Protein AF-A6YFP0-F1 (afdb_monomer)

Foldseek 3Di:
DDDDDDDDDDDDDDDDDDDDDDDDDDDDDDDDDDDDDDPPPPPDPDDDDDDDDDDDPDDPDDDPPCVVDDDDDDDDDPVLVVVLVVVLVVVVVVDDPPDDDRDHSVNVVVVVVVVCVVCVVQQDDDDPVSRCVSVPD

Solvent-accessible surface area (backbone atoms only — not comparable to full-atom values): 9904 Å² total; per-residue (Å²): 134,89,87,83,90,85,84,84,84,85,87,85,85,88,84,83,88,85,89,83,85,88,84,83,85,81,89,82,88,81,85,86,88,82,87,84,80,79,82,78,78,82,74,76,83,78,88,80,78,93,73,90,70,82,77,71,88,72,72,78,81,78,76,62,76,68,80,79,57,83,93,78,90,80,91,74,56,70,70,56,54,54,50,38,53,53,48,35,50,52,54,58,70,74,46,63,90,91,64,79,80,88,73,43,54,71,54,53,50,51,53,50,50,54,55,49,62,76,43,50,91,51,58,44,77,91,47,74,69,43,34,32,47,46,71,77,95

pLDDT: mean 72.9, std 24.44, range [30.89, 98.31]

Secondary structure (DSSP, 8-state):
----------------------------------------------------------PPPPPPGGGGS--------HHHHHHHHHHHHHHHHHSPTT-SSPP-HHHHHHHHHHHHHHTGGG---SSHHHHHHHTT-

Radius of gyration: 33.98 Å; Cα contacts (8 Å, |Δi|>4): 26; chains: 1; bounding box: 46×78×88 Å

Mean predicted aligned error: 19.03 Å

Sequence (137 aa):
MTETKRRRLANILPPGTADQEPSTPEQSGSAPDARESTPRNEASPAETPTAAVETPVTAPPSRPRFAEFERKEARLRQDQLDALDALARKIKRARKPGAGERITDNTLIRVAVDLLLARQDELMGSTEDELRTSVSL

Structure (mmCIF, N/CA/C/O backbone):
data_AF-A6YFP0-F1
#
_entry.id   AF-A6YFP0-F1
#
loop_
_atom_site.group_PDB
_atom_site.id
_atom_site.type_symbol
_atom_site.label_atom_id
_atom_site.label_alt_id
_atom_site.label_comp_id
_atom_site.label_asym_id
_atom_site.label_entity_id
_atom_site.label_seq_id
_atom_site.pdbx_PDB_ins_code
_atom_site.Cartn_x
_atom_site.Cartn_y
_atom_site.Cartn_z
_atom_site.occupancy
_atom_site.B_iso_or_equiv
_atom_site.auth_seq_id
_atom_site.auth_comp_id
_atom_site.auth_asym_id
_atom_site.auth_atom_id
_atom_site.pdbx_PDB_model_num
ATOM 1 N N . MET A 1 1 ? -1.379 43.000 39.252 1.00 39.12 1 MET A N 1
ATOM 2 C CA . MET A 1 1 ? -1.689 42.750 37.832 1.00 39.12 1 MET A CA 1
ATOM 3 C C . MET A 1 1 ? -3.153 42.346 37.746 1.00 39.12 1 MET A C 1
ATOM 5 O O . MET A 1 1 ? -3.475 41.316 38.313 1.00 39.12 1 MET A O 1
ATOM 9 N N . THR A 1 2 ? -3.976 43.247 37.175 1.00 39.69 2 THR A N 1
ATOM 10 C CA . THR A 1 2 ? -5.202 43.030 36.356 1.00 39.69 2 THR A CA 1
ATOM 11 C C . THR A 1 2 ? -6.323 42.152 36.957 1.00 39.69 2 THR A C 1
ATOM 13 O O . THR A 1 2 ? -6.074 41.060 37.427 1.00 39.69 2 THR A O 1
ATOM 16 N N . GLU A 1 3 ? -7.610 42.502 36.994 1.00 35.38 3 GLU A N 1
ATOM 17 C CA . GLU A 1 3 ? -8.427 43.338 36.112 1.00 35.38 3 GLU A CA 1
ATOM 18 C C . GLU A 1 3 ? -9.781 43.594 36.815 1.00 35.38 3 GLU A C 1
ATOM 20 O O . GLU A 1 3 ? -10.327 42.698 37.457 1.00 35.38 3 GLU A O 1
ATOM 25 N N . THR A 1 4 ? -10.341 44.806 36.748 1.00 38.59 4 THR A N 1
ATOM 26 C CA . THR A 1 4 ? -11.660 45.131 37.326 1.00 38.59 4 THR A CA 1
ATOM 27 C C . THR A 1 4 ? -12.563 45.754 36.264 1.00 38.59 4 THR A C 1
ATOM 29 O O . THR A 1 4 ? -12.388 46.905 35.892 1.00 38.59 4 THR A O 1
ATOM 32 N N . LYS A 1 5 ? -13.575 44.972 35.862 1.00 41.44 5 LYS A N 1
ATOM 33 C CA . LYS A 1 5 ? -14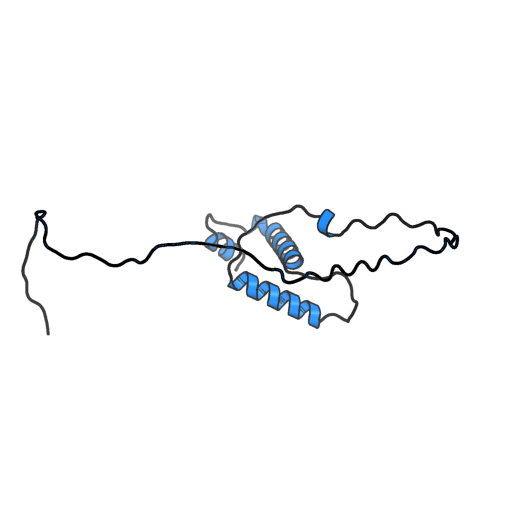.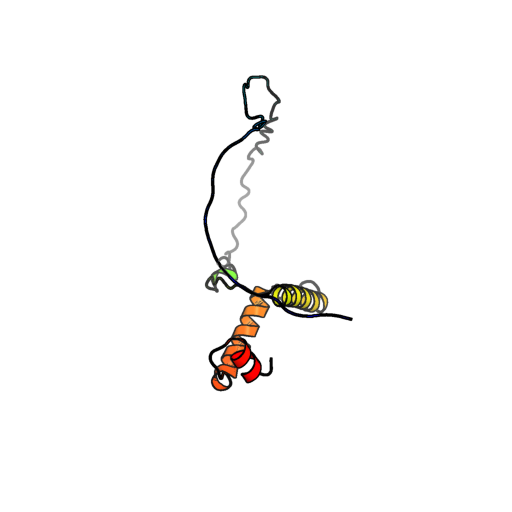999 45.336 35.709 1.00 41.44 5 LYS A CA 1
ATOM 34 C C . LYS A 1 5 ? -15.347 46.577 34.866 1.00 41.44 5 LYS A C 1
ATOM 36 O O . LYS A 1 5 ? -15.189 47.695 35.341 1.00 41.44 5 LYS A O 1
ATOM 41 N N . ARG A 1 6 ? -16.086 46.353 33.763 1.00 53.28 6 ARG A N 1
ATOM 42 C CA . ARG A 1 6 ? -17.391 46.978 33.376 1.00 53.28 6 ARG A CA 1
ATOM 43 C C . ARG A 1 6 ? -17.649 46.710 31.879 1.00 53.28 6 ARG A C 1
ATOM 45 O O . ARG A 1 6 ? -16.841 47.076 31.050 1.00 53.28 6 ARG A O 1
ATOM 52 N N . ARG A 1 7 ? -18.639 45.878 31.531 1.00 45.56 7 ARG A N 1
ATOM 53 C CA . ARG A 1 7 ? -20.079 46.171 31.300 1.00 45.56 7 ARG A CA 1
ATOM 54 C C . ARG A 1 7 ? -20.404 46.555 29.839 1.00 45.56 7 ARG A C 1
ATOM 56 O O . ARG A 1 7 ? -20.056 47.643 29.421 1.00 45.56 7 ARG A O 1
ATOM 63 N N . ARG A 1 8 ? -21.267 45.710 29.242 1.00 39.78 8 ARG A N 1
ATOM 64 C CA . ARG A 1 8 ? -22.494 46.017 28.460 1.00 39.78 8 ARG A CA 1
ATOM 65 C C . ARG A 1 8 ? -22.318 46.729 27.109 1.00 39.78 8 ARG A C 1
ATOM 67 O O . ARG A 1 8 ? -21.836 47.841 27.051 1.00 39.78 8 ARG A O 1
ATOM 74 N N . LEU A 1 9 ? -22.623 46.036 26.011 1.00 39.53 9 LEU A N 1
ATOM 75 C CA . LEU A 1 9 ? -23.940 45.861 25.357 1.00 39.53 9 LEU A CA 1
ATOM 76 C C . LEU A 1 9 ? -24.207 46.939 24.297 1.00 39.53 9 LEU A C 1
ATOM 78 O O . LEU A 1 9 ? -24.337 48.110 24.622 1.00 39.53 9 LEU A O 1
ATOM 82 N N . ALA A 1 10 ? -24.478 46.416 23.101 1.00 35.94 10 ALA A N 1
ATOM 83 C CA . ALA A 1 10 ? -25.504 46.853 22.165 1.00 35.94 10 ALA A CA 1
ATOM 84 C C . ALA A 1 10 ? -25.242 48.101 21.295 1.00 35.94 10 ALA A C 1
ATOM 86 O O . ALA A 1 10 ? -25.283 49.236 21.751 1.00 35.94 10 ALA A O 1
ATOM 87 N N . ASN A 1 11 ? -25.252 47.801 19.992 1.00 35.62 11 ASN A N 1
ATOM 88 C CA . ASN A 1 11 ? -26.184 48.345 19.002 1.00 35.62 11 ASN A CA 1
ATOM 89 C C . ASN A 1 11 ? -25.821 49.604 18.187 1.00 35.62 11 ASN A C 1
ATOM 91 O O . ASN A 1 11 ? -25.490 50.651 18.726 1.00 35.62 11 ASN A O 1
ATOM 95 N N . ILE A 1 12 ? -26.141 49.456 16.889 1.00 41.19 12 ILE A N 1
ATOM 96 C CA . ILE A 1 12 ? -26.639 50.437 15.902 1.00 41.19 12 ILE A CA 1
ATOM 97 C C . ILE A 1 12 ? -25.648 50.884 14.803 1.00 41.19 12 ILE A C 1
ATOM 99 O O . ILE A 1 12 ? -24.548 51.355 15.054 1.00 41.19 12 ILE A O 1
ATOM 103 N N . LEU A 1 13 ? -26.117 50.659 13.567 1.00 44.34 13 LEU A N 1
ATOM 104 C CA . LEU A 1 13 ? -25.554 50.859 12.217 1.00 44.34 13 LEU A CA 1
ATOM 105 C C . LEU A 1 13 ? -25.500 52.372 11.807 1.00 44.34 13 LEU A C 1
ATOM 107 O O . LEU A 1 13 ? -25.841 53.212 12.635 1.00 44.34 13 LEU A O 1
ATOM 111 N N . PRO A 1 14 ? -25.075 52.761 10.577 1.00 56.94 14 PRO A N 1
ATOM 112 C CA . PRO A 1 14 ? -24.049 53.766 10.276 1.00 56.94 14 PRO A CA 1
ATOM 113 C C . PRO A 1 14 ? -24.643 55.122 9.805 1.00 56.94 14 PRO A C 1
ATOM 115 O O . PRO A 1 14 ? -25.862 55.301 9.791 1.00 56.94 14 PRO A O 1
ATOM 118 N N . PRO A 1 15 ? -23.812 56.106 9.421 1.00 44.53 15 PRO A N 1
ATOM 119 C CA . PRO A 1 15 ? -23.722 56.474 7.991 1.00 44.53 15 PRO A CA 1
ATOM 120 C C . PRO A 1 15 ? -22.278 56.877 7.598 1.00 44.53 15 PRO A C 1
ATOM 122 O O . PRO A 1 15 ? -21.499 57.314 8.431 1.00 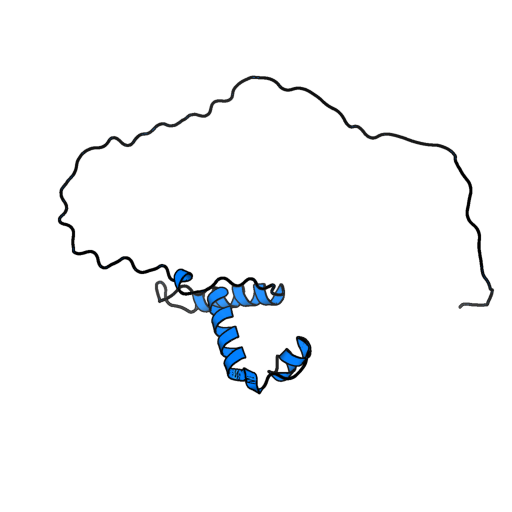44.53 15 PRO A O 1
ATOM 125 N N . GLY A 1 16 ? -21.791 56.618 6.385 1.00 32.19 16 GLY A N 1
ATOM 126 C CA . GLY A 1 16 ? -22.080 57.431 5.205 1.00 32.19 16 GLY A CA 1
ATOM 127 C C . GLY A 1 16 ? -20.880 58.333 4.864 1.00 32.19 16 GLY A C 1
ATOM 128 O O . GLY A 1 16 ? -20.629 59.300 5.567 1.00 32.19 16 GLY A O 1
ATOM 129 N N . THR A 1 17 ? -20.185 57.982 3.772 1.00 35.72 17 THR A N 1
ATOM 130 C CA . THR A 1 17 ? -19.458 58.854 2.815 1.00 35.72 17 THR A CA 1
ATOM 131 C C . THR A 1 17 ? -18.454 59.901 3.324 1.00 35.72 17 THR A C 1
ATOM 133 O O . THR A 1 17 ? -18.866 60.941 3.824 1.00 35.72 17 THR A O 1
ATOM 136 N N . ALA A 1 18 ? -17.165 59.703 3.006 1.00 37.91 18 ALA A N 1
ATOM 137 C CA . ALA A 1 18 ? -16.327 60.702 2.318 1.00 37.91 18 ALA A CA 1
ATOM 138 C C . ALA A 1 18 ? -14.973 60.102 1.863 1.00 37.91 18 ALA A C 1
ATOM 140 O O . ALA A 1 18 ? -14.192 59.626 2.681 1.00 37.91 18 ALA A O 1
ATOM 141 N N . ASP A 1 19 ? -14.748 60.168 0.547 1.00 39.75 19 ASP A N 1
ATOM 142 C CA . ASP A 1 19 ? -13.480 60.480 -0.137 1.00 39.75 19 ASP A CA 1
ATOM 143 C C . ASP A 1 19 ? -12.238 59.577 0.014 1.00 39.75 19 ASP A C 1
ATOM 145 O O . ASP A 1 19 ? -11.408 59.784 0.895 1.00 39.75 19 ASP A O 1
ATOM 149 N N . GLN A 1 20 ? -12.026 58.669 -0.955 1.00 40.44 20 GLN A N 1
ATOM 150 C CA . GLN A 1 20 ? -11.021 58.817 -2.040 1.00 40.44 20 GLN A CA 1
ATOM 151 C C . GLN A 1 20 ? -1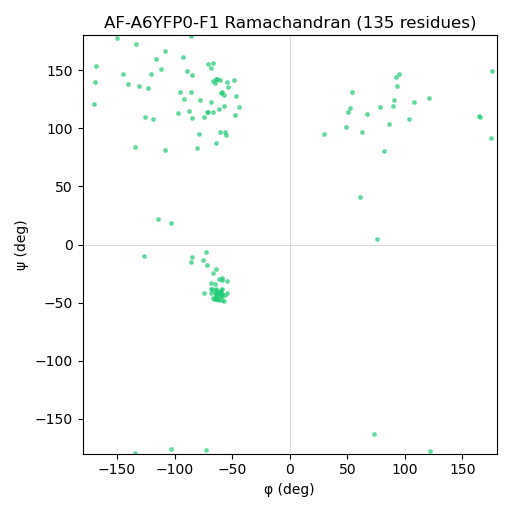0.756 57.481 -2.775 1.00 40.44 20 GLN A C 1
ATOM 153 O O . GLN A 1 20 ? -10.135 56.562 -2.249 1.00 40.44 20 GLN A O 1
ATOM 158 N N . GLU A 1 21 ? -11.213 57.412 -4.026 1.00 39.84 21 GLU A N 1
ATOM 159 C CA . GLU A 1 21 ? -10.659 56.599 -5.126 1.00 39.84 21 GLU A CA 1
ATOM 160 C C . GLU A 1 21 ? -9.516 57.386 -5.825 1.00 39.84 21 GLU A C 1
ATOM 162 O O . GLU A 1 21 ? -9.346 58.565 -5.501 1.00 39.84 21 GLU A O 1
ATOM 167 N N . PRO A 1 22 ? -8.816 56.886 -6.873 1.00 49.91 22 PRO A N 1
ATOM 168 C CA . PRO A 1 22 ? -8.620 55.512 -7.378 1.00 49.91 22 PRO A CA 1
ATOM 169 C C . PRO A 1 22 ? -7.128 55.238 -7.722 1.00 49.91 22 PRO A C 1
ATOM 171 O O . PRO A 1 22 ? -6.284 56.125 -7.616 1.00 49.91 22 PRO A O 1
ATOM 174 N N . SER A 1 23 ? -6.786 54.036 -8.210 1.00 40.81 23 SER A N 1
ATOM 175 C CA . SER A 1 23 ? -6.043 53.858 -9.484 1.00 40.81 23 SER A CA 1
ATOM 176 C C . SER A 1 23 ? -5.682 52.390 -9.721 1.00 40.81 23 SER A C 1
ATOM 178 O O . SER A 1 23 ? -4.628 51.895 -9.326 1.00 40.81 23 SER A O 1
ATOM 180 N N . THR A 1 24 ? -6.576 51.714 -10.429 1.00 42.66 24 THR A N 1
ATOM 181 C CA . THR A 1 24 ? -6.263 50.617 -11.349 1.00 42.66 24 THR A CA 1
ATOM 182 C C . THR A 1 24 ? -5.513 51.187 -12.559 1.00 42.66 24 THR A C 1
ATOM 184 O O . THR A 1 24 ? -5.817 52.304 -12.980 1.00 42.66 24 THR A O 1
ATOM 187 N N . PRO A 1 25 ? -4.651 50.403 -13.216 1.00 47.06 25 PRO A N 1
ATOM 188 C CA . PRO A 1 25 ? -4.544 50.500 -14.661 1.00 47.06 25 PRO A CA 1
ATOM 189 C C . PRO A 1 25 ? -4.924 49.160 -15.293 1.00 47.06 25 PRO A C 1
ATOM 191 O O . PRO A 1 25 ? -4.187 48.178 -15.218 1.00 47.06 25 PRO A O 1
ATOM 194 N N . GLU A 1 26 ? -6.095 49.143 -15.923 1.00 37.88 26 GLU A N 1
ATOM 195 C CA . GLU A 1 26 ? -6.354 48.289 -17.078 1.00 37.88 26 GLU A CA 1
ATOM 196 C C . GLU A 1 26 ? -6.055 49.072 -18.366 1.00 37.88 26 GLU A C 1
ATOM 198 O O . GLU A 1 2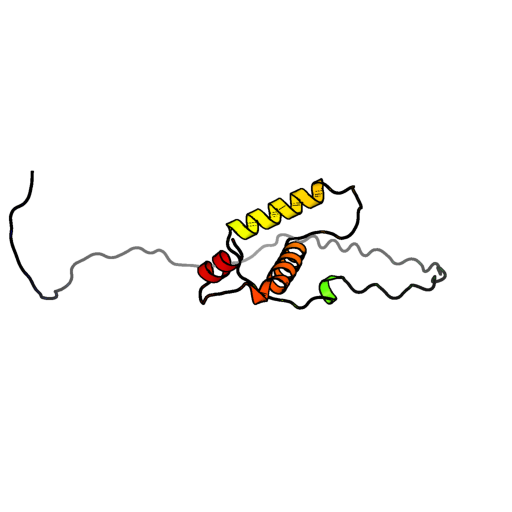6 ? -6.126 50.301 -18.382 1.00 37.88 26 GLU A O 1
ATOM 203 N N . GLN A 1 27 ? -5.884 48.295 -19.441 1.00 40.91 27 GLN A N 1
ATOM 204 C CA . GLN A 1 27 ? -5.971 48.632 -20.869 1.00 40.91 27 GLN A CA 1
ATOM 205 C C . GLN A 1 27 ? -4.670 49.052 -21.555 1.00 40.91 27 GLN A C 1
ATOM 207 O O . GLN A 1 27 ? -3.864 49.788 -21.011 1.00 40.91 27 GLN A O 1
ATOM 212 N N . SER A 1 28 ? -4.420 48.704 -22.816 1.00 38.81 28 SER A N 1
ATOM 213 C CA . SER A 1 28 ? -5.030 47.797 -23.804 1.00 38.81 28 SER A CA 1
ATOM 214 C C . SER A 1 28 ? -4.227 48.034 -25.092 1.00 38.81 28 SER A C 1
ATOM 216 O O . SER A 1 28 ? -3.821 49.169 -25.339 1.00 38.81 28 SER A O 1
ATOM 218 N N . GLY A 1 29 ? -4.074 47.023 -25.949 1.00 30.89 29 GLY A N 1
ATOM 219 C CA . GLY A 1 29 ? -4.072 47.280 -27.393 1.00 30.89 29 GLY A CA 1
ATOM 220 C C . GLY A 1 29 ? -2.835 46.894 -28.213 1.00 30.89 29 GLY A C 1
ATOM 221 O O . GLY A 1 29 ? -1.739 47.402 -28.014 1.00 30.89 29 GLY A O 1
ATOM 222 N N . SER A 1 30 ? -3.142 46.106 -29.249 1.00 38.00 30 SER A N 1
ATOM 223 C CA . SER A 1 30 ? -2.521 46.032 -30.583 1.00 38.00 30 SER A CA 1
ATOM 224 C C . SER A 1 30 ? -1.296 45.137 -30.825 1.00 38.00 30 SER A C 1
ATOM 226 O O . SER A 1 30 ? -0.150 45.504 -30.599 1.00 38.00 30 SER A O 1
ATOM 228 N N . ALA A 1 31 ? -1.580 43.998 -31.469 1.00 44.84 31 ALA A N 1
ATOM 229 C CA . ALA A 1 31 ? -0.758 43.394 -32.529 1.00 44.84 31 ALA A CA 1
ATOM 230 C C . ALA A 1 31 ? -0.774 44.320 -33.782 1.00 44.84 31 ALA A C 1
ATOM 232 O O . ALA A 1 31 ? -1.751 45.067 -33.907 1.00 44.84 31 ALA A O 1
ATOM 233 N N . PRO A 1 32 ? 0.207 44.305 -34.724 1.00 45.53 32 PRO A N 1
ATOM 234 C CA . PRO A 1 32 ? 0.587 43.100 -35.477 1.00 45.53 32 PRO A CA 1
ATOM 235 C C . PRO A 1 32 ? 2.065 42.993 -35.946 1.00 45.53 32 PRO A C 1
ATOM 237 O O . PRO A 1 32 ? 2.852 43.927 -35.861 1.00 45.53 32 PRO A O 1
ATOM 240 N N . ASP A 1 33 ? 2.341 41.845 -36.572 1.00 35.66 33 ASP A N 1
ATOM 241 C CA . ASP A 1 33 ? 3.279 41.626 -37.685 1.00 35.66 33 ASP A CA 1
ATOM 242 C C . ASP A 1 33 ? 4.729 41.168 -37.409 1.00 35.66 33 ASP A C 1
ATOM 244 O O . ASP A 1 33 ? 5.381 41.524 -36.435 1.00 35.66 33 ASP A O 1
ATOM 248 N N . ALA A 1 34 ? 5.201 40.378 -38.380 1.00 41.88 34 ALA A N 1
ATOM 249 C CA . ALA A 1 34 ? 6.574 39.981 -38.679 1.00 41.88 34 ALA A CA 1
ATOM 250 C C . ALA A 1 34 ? 7.213 38.812 -37.892 1.00 41.88 34 ALA A C 1
ATOM 252 O O . ALA A 1 34 ? 8.082 38.973 -37.047 1.00 41.88 34 ALA A O 1
ATOM 253 N N . ARG A 1 35 ? 6.858 37.600 -38.346 1.00 48.62 35 ARG A N 1
ATOM 254 C CA . ARG A 1 35 ? 7.793 36.582 -38.877 1.00 48.62 35 ARG A CA 1
ATOM 255 C C . ARG A 1 35 ? 9.049 36.266 -38.045 1.00 48.62 35 ARG A C 1
ATOM 257 O O . ARG A 1 35 ? 10.102 36.846 -38.277 1.00 48.62 35 ARG A O 1
ATOM 264 N N . GLU A 1 36 ? 9.002 35.157 -37.311 1.00 40.59 36 GLU A N 1
ATOM 265 C CA . GLU A 1 36 ? 10.191 34.314 -37.136 1.00 40.59 36 GLU A CA 1
ATOM 266 C C . GLU A 1 36 ? 9.832 32.832 -37.325 1.00 40.59 36 GLU A C 1
ATOM 268 O O . GLU A 1 36 ? 9.452 32.098 -36.419 1.00 40.59 36 GLU A O 1
ATOM 273 N N . SER A 1 37 ? 9.834 32.461 -38.604 1.00 49.47 37 SER A N 1
ATOM 274 C CA . SER A 1 37 ? 10.450 31.261 -39.167 1.00 49.47 37 SER A CA 1
ATOM 275 C C . SER A 1 37 ? 10.538 30.026 -38.266 1.00 49.47 37 SER A C 1
ATOM 277 O O . SER A 1 37 ? 11.531 29.782 -37.587 1.00 49.47 37 SER A O 1
ATOM 279 N N . THR A 1 38 ? 9.549 29.148 -38.402 1.00 50.34 38 THR A N 1
ATOM 280 C CA . THR A 1 38 ? 9.771 27.712 -38.235 1.00 50.34 38 THR A CA 1
ATOM 281 C C . THR A 1 38 ? 10.647 27.211 -39.390 1.00 50.34 38 THR A C 1
ATOM 283 O O . THR A 1 38 ? 10.238 27.325 -40.547 1.00 50.34 38 THR A O 1
ATOM 286 N N . PRO A 1 39 ? 11.818 26.589 -39.157 1.00 53.81 39 PRO A N 1
ATOM 287 C CA . PRO A 1 39 ? 12.337 25.647 -40.124 1.00 53.81 39 PRO A CA 1
ATOM 288 C C . PRO A 1 39 ? 11.569 24.344 -39.923 1.00 53.81 39 PRO A C 1
ATOM 290 O O . PRO A 1 39 ? 11.871 23.504 -39.074 1.00 53.81 39 PRO A O 1
ATOM 293 N N . ARG A 1 40 ? 10.527 24.210 -40.738 1.00 48.47 40 ARG A N 1
ATOM 294 C CA . ARG A 1 40 ? 9.953 22.936 -41.137 1.00 48.47 40 ARG A CA 1
ATOM 295 C C . ARG A 1 40 ? 11.073 22.095 -41.747 1.00 48.47 40 ARG A C 1
ATOM 297 O O . ARG A 1 40 ? 11.378 22.234 -42.925 1.00 48.47 40 ARG A O 1
ATOM 304 N N . ASN A 1 41 ? 11.709 21.251 -40.939 1.00 51.38 41 ASN A N 1
ATOM 305 C CA . ASN A 1 41 ? 12.604 20.232 -41.464 1.00 51.38 41 ASN A CA 1
ATOM 306 C C . ASN A 1 41 ? 11.746 19.055 -41.944 1.00 51.38 41 ASN A C 1
ATOM 308 O O . ASN A 1 41 ? 11.496 18.096 -41.215 1.00 51.38 41 ASN A O 1
ATOM 312 N N . GLU A 1 42 ? 11.237 19.183 -43.169 1.00 51.22 42 GLU A N 1
ATOM 313 C CA . GLU A 1 42 ? 10.849 18.046 -43.997 1.00 51.22 42 GLU A CA 1
ATOM 314 C C . GLU A 1 42 ? 12.110 17.238 -44.316 1.00 51.22 42 GLU A C 1
ATOM 316 O O . GLU A 1 42 ? 12.763 17.436 -45.334 1.00 51.22 42 GLU A O 1
ATOM 321 N N . ALA A 1 43 ? 12.452 16.305 -43.433 1.00 46.31 43 ALA A N 1
ATOM 322 C CA . ALA A 1 43 ? 13.300 15.177 -43.780 1.00 46.31 43 ALA A CA 1
ATOM 323 C C . ALA A 1 43 ? 12.410 13.937 -43.810 1.00 46.31 43 ALA A C 1
ATOM 325 O O . ALA A 1 43 ? 12.298 13.192 -42.840 1.00 46.31 43 ALA A O 1
ATOM 326 N N . SER A 1 44 ? 11.725 13.783 -44.941 1.00 47.84 44 SER A N 1
ATOM 327 C CA . SER A 1 44 ? 11.167 12.515 -45.396 1.00 47.84 44 SER A CA 1
ATOM 328 C C . SER A 1 44 ? 12.306 11.492 -45.496 1.00 47.84 44 SER A C 1
ATOM 330 O O . SER A 1 44 ? 13.243 11.731 -46.265 1.00 47.84 44 SER A O 1
ATOM 332 N N . PRO A 1 45 ? 12.299 10.371 -44.754 1.00 51.88 45 PRO A N 1
ATOM 333 C CA . PRO A 1 45 ? 13.179 9.265 -45.077 1.00 51.88 45 PRO A CA 1
ATOM 334 C C . PRO A 1 45 ? 12.599 8.575 -46.308 1.00 51.88 45 PRO A C 1
ATOM 336 O O . PRO A 1 45 ? 11.530 7.968 -46.254 1.00 51.88 45 PRO A O 1
ATOM 339 N N . ALA A 1 46 ? 13.308 8.730 -47.423 1.00 48.66 46 ALA A N 1
ATOM 340 C CA . ALA A 1 46 ? 13.061 8.026 -48.664 1.00 48.66 46 ALA A CA 1
ATOM 341 C C . ALA A 1 46 ? 12.861 6.521 -48.416 1.00 48.66 46 ALA A C 1
ATOM 343 O O . ALA A 1 46 ? 13.691 5.861 -47.788 1.00 48.66 46 ALA A O 1
ATOM 344 N N . GLU A 1 47 ? 11.760 5.994 -48.946 1.00 52.56 47 GLU A N 1
ATOM 345 C CA . GLU A 1 47 ? 11.545 4.567 -49.137 1.00 52.56 47 GLU A CA 1
ATOM 346 C C . GLU A 1 47 ? 12.637 3.984 -50.041 1.00 52.56 47 GLU A C 1
ATOM 348 O O . GLU A 1 47 ? 12.918 4.502 -51.123 1.00 52.56 47 GLU A O 1
ATOM 353 N N . THR A 1 48 ? 13.236 2.872 -49.619 1.00 51.72 48 THR A N 1
ATOM 354 C CA . THR A 1 48 ? 13.828 1.845 -50.494 1.00 51.72 48 THR A CA 1
ATOM 355 C C . THR A 1 48 ? 14.160 0.595 -49.664 1.00 51.72 48 THR A C 1
ATOM 357 O O . THR A 1 48 ? 14.425 0.703 -48.470 1.00 51.72 48 THR A O 1
ATOM 360 N N . PRO A 1 49 ? 14.195 -0.602 -50.269 1.00 50.47 49 PRO A N 1
ATOM 361 C CA . PRO A 1 49 ? 13.053 -1.406 -50.672 1.00 50.47 49 PRO A CA 1
ATOM 362 C C . PRO A 1 49 ? 12.876 -2.652 -49.783 1.00 50.47 49 PRO A C 1
ATOM 364 O O . PRO A 1 49 ? 13.765 -3.073 -49.047 1.00 50.47 49 PRO A O 1
ATOM 367 N N . THR A 1 50 ? 11.696 -3.258 -49.917 1.00 53.00 50 THR A N 1
ATOM 368 C CA . THR A 1 50 ? 11.282 -4.533 -49.322 1.00 53.00 50 THR A CA 1
ATOM 369 C C . THR A 1 50 ? 12.327 -5.644 -49.518 1.00 53.00 50 THR A C 1
ATOM 371 O O . THR A 1 50 ? 12.561 -6.125 -50.626 1.00 53.00 50 THR A O 1
ATOM 374 N N . ALA A 1 51 ? 12.962 -6.062 -48.424 1.00 54.59 51 ALA A N 1
ATOM 375 C CA . ALA A 1 51 ? 13.568 -7.379 -48.313 1.00 54.59 51 ALA A CA 1
ATOM 376 C C . ALA A 1 51 ? 12.543 -8.257 -47.595 1.00 54.59 51 ALA A C 1
ATOM 378 O O . ALA A 1 51 ? 12.206 -8.009 -46.436 1.00 54.59 51 ALA A O 1
ATOM 379 N N . ALA A 1 52 ? 12.007 -9.243 -48.312 1.00 55.62 52 ALA A N 1
ATOM 380 C CA . ALA A 1 52 ? 11.118 -10.252 -47.765 1.00 55.62 52 ALA A CA 1
ATOM 381 C C . ALA A 1 52 ? 11.862 -11.032 -46.670 1.00 55.62 52 ALA A C 1
ATOM 383 O O . ALA A 1 52 ? 12.633 -11.946 -46.954 1.00 55.62 52 ALA A O 1
ATOM 384 N N . VAL A 1 53 ? 11.655 -10.630 -45.418 1.00 57.09 53 VAL A N 1
ATOM 385 C CA . VAL A 1 53 ? 12.026 -11.421 -44.249 1.00 57.09 53 VAL A CA 1
ATOM 386 C C . VAL A 1 53 ? 10.842 -12.332 -43.967 1.00 57.09 53 VAL A C 1
ATOM 388 O O . VAL A 1 53 ? 9.741 -11.865 -43.673 1.00 57.09 53 VAL A O 1
ATOM 391 N N . GLU A 1 54 ? 11.076 -13.630 -44.121 1.00 56.09 54 GLU A N 1
ATOM 392 C CA . GLU A 1 54 ? 10.177 -14.701 -43.711 1.00 56.09 54 GLU A CA 1
ATOM 393 C C . GLU A 1 54 ? 9.635 -14.401 -42.310 1.00 56.09 54 GLU A C 1
ATOM 395 O O . GLU A 1 54 ? 10.394 -14.261 -41.352 1.00 56.09 54 GLU A O 1
ATOM 400 N N . THR A 1 55 ? 8.317 -14.244 -42.187 1.00 54.78 55 THR A N 1
ATOM 401 C CA . THR A 1 55 ? 7.673 -13.994 -40.898 1.00 54.78 55 THR A CA 1
ATOM 402 C C . THR A 1 55 ? 7.833 -15.238 -40.024 1.00 54.78 55 THR A C 1
ATOM 404 O O . THR A 1 55 ? 7.222 -16.263 -40.349 1.00 54.78 55 THR A O 1
ATOM 407 N N . PRO A 1 56 ? 8.587 -15.198 -38.907 1.00 59.38 56 PRO A N 1
ATOM 408 C CA . PRO A 1 56 ? 8.428 -16.230 -37.902 1.00 59.38 56 PRO A CA 1
ATOM 409 C C . PRO A 1 56 ? 7.005 -16.092 -37.357 1.00 59.38 56 PRO A C 1
ATOM 411 O O . PRO A 1 56 ? 6.487 -14.983 -37.231 1.00 59.38 56 PRO A O 1
ATOM 414 N N . VAL A 1 57 ? 6.353 -17.217 -37.076 1.00 62.38 57 VAL A N 1
ATOM 415 C CA . VAL A 1 57 ? 5.024 -17.263 -36.459 1.00 62.38 57 VAL A CA 1
ATOM 416 C C . VAL A 1 57 ? 5.079 -16.488 -35.140 1.00 62.38 57 VAL A C 1
ATOM 418 O O . VAL A 1 57 ? 5.550 -16.987 -34.119 1.00 62.38 57 VAL A O 1
ATOM 421 N N . THR A 1 58 ? 4.661 -15.225 -35.188 1.00 62.56 58 THR A N 1
ATOM 422 C CA . THR A 1 58 ? 4.680 -14.306 -34.055 1.00 62.56 58 THR A CA 1
ATOM 423 C C . THR A 1 58 ? 3.593 -14.742 -33.086 1.00 62.56 58 THR A C 1
ATOM 425 O O . THR A 1 58 ? 2.405 -14.691 -33.409 1.00 62.56 58 THR A O 1
ATOM 428 N N . ALA A 1 59 ? 3.999 -15.193 -31.896 1.00 65.19 59 ALA A N 1
ATOM 429 C CA . ALA A 1 59 ? 3.091 -15.381 -30.772 1.00 65.19 59 ALA A CA 1
ATOM 430 C C . ALA A 1 59 ? 2.221 -14.120 -30.601 1.00 65.19 59 ALA A C 1
ATOM 432 O O . ALA A 1 59 ? 2.729 -13.011 -30.794 1.00 65.19 59 ALA A O 1
ATOM 433 N N . PRO A 1 60 ? 0.925 -14.254 -30.264 1.00 68.44 60 PRO A N 1
ATOM 434 C CA . PRO A 1 60 ? 0.059 -13.093 -30.113 1.00 68.44 60 PRO A CA 1
ATOM 435 C C . PRO A 1 60 ? 0.684 -12.104 -29.118 1.00 68.44 60 PRO A C 1
ATOM 437 O O . PRO A 1 60 ? 1.249 -12.539 -28.108 1.00 68.44 60 PRO A O 1
ATOM 440 N N . PRO A 1 61 ? 0.614 -10.786 -29.384 1.00 70.38 61 PRO A N 1
ATOM 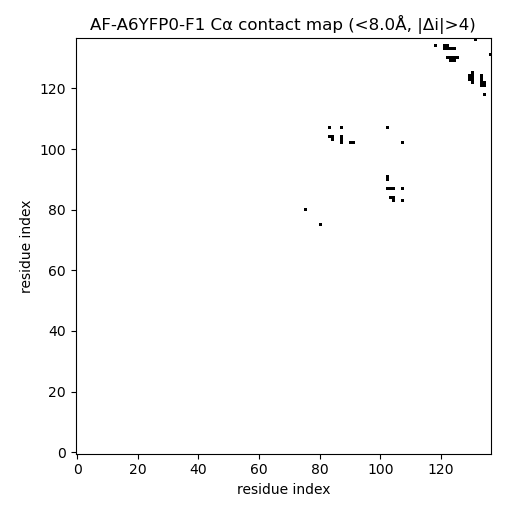441 C CA . PRO A 1 61 ? 1.217 -9.794 -28.508 1.00 70.38 61 PRO A CA 1
ATOM 442 C C . PRO A 1 61 ? 0.635 -9.942 -27.100 1.00 70.38 61 PRO A C 1
ATOM 444 O O . PRO A 1 61 ? -0.586 -9.991 -26.920 1.00 70.38 61 PRO A O 1
ATOM 447 N N . SER A 1 62 ? 1.509 -10.038 -26.097 1.00 79.56 62 SER A N 1
ATOM 448 C CA . SER A 1 62 ? 1.086 -10.079 -24.701 1.00 79.56 62 SER A CA 1
ATOM 449 C C . SER A 1 62 ? 0.319 -8.799 -24.376 1.00 79.56 62 SER A C 1
ATOM 451 O O . SER A 1 62 ? 0.750 -7.688 -24.699 1.00 79.56 62 SER A O 1
ATOM 453 N N . ARG A 1 63 ? -0.861 -8.948 -23.764 1.00 82.25 63 ARG A N 1
ATOM 454 C CA . ARG A 1 63 ? -1.644 -7.790 -23.327 1.00 82.25 63 ARG A CA 1
ATOM 455 C C . ARG A 1 63 ? -0.817 -6.989 -22.321 1.00 82.25 63 ARG A C 1
ATOM 457 O O . ARG A 1 63 ? -0.114 -7.582 -21.499 1.00 82.25 63 ARG A O 1
ATOM 464 N N . PRO A 1 64 ? -0.875 -5.651 -22.364 1.00 86.62 64 PRO A N 1
ATOM 465 C CA . PRO A 1 64 ? -0.153 -4.858 -21.394 1.00 86.62 64 PRO A CA 1
ATOM 466 C C . PRO A 1 64 ? -0.737 -5.109 -20.005 1.00 86.62 64 PRO A C 1
ATOM 468 O O . PRO A 1 64 ? -1.952 -5.146 -19.830 1.00 86.62 64 PRO A O 1
ATOM 471 N N . ARG A 1 65 ? 0.134 -5.220 -19.001 1.00 86.12 65 ARG A N 1
ATOM 472 C CA . ARG A 1 65 ? -0.247 -5.592 -17.630 1.00 86.12 65 ARG A CA 1
ATOM 473 C C . ARG A 1 65 ? -1.339 -4.706 -17.021 1.00 86.12 65 ARG A C 1
ATOM 475 O O . ARG A 1 65 ? -2.124 -5.163 -16.204 1.00 86.12 65 ARG A O 1
ATOM 482 N N . PHE A 1 66 ? -1.402 -3.428 -17.399 1.00 85.81 66 PHE A N 1
ATOM 483 C CA . PHE A 1 66 ? -2.437 -2.530 -16.884 1.00 85.81 66 PHE A CA 1
ATOM 484 C C . PHE A 1 66 ? -3.850 -2.918 -17.347 1.00 85.81 66 PHE A C 1
ATOM 486 O O . PHE A 1 66 ? -4.803 -2.576 -16.662 1.00 85.81 66 PHE A O 1
ATOM 493 N N . ALA A 1 67 ? -3.993 -3.627 -18.475 1.00 91.44 67 ALA A N 1
ATOM 494 C CA . ALA A 1 67 ? -5.287 -4.058 -19.006 1.00 91.44 67 ALA A CA 1
ATOM 495 C C . ALA A 1 67 ? -5.920 -5.204 -18.195 1.00 91.44 67 ALA A C 1
ATOM 497 O O . ALA A 1 67 ? -7.056 -5.583 -18.462 1.00 91.44 67 ALA A O 1
ATOM 498 N N . GLU A 1 68 ? -5.191 -5.755 -17.221 1.00 93.12 68 GLU A N 1
ATOM 499 C CA . GLU A 1 68 ? -5.691 -6.748 -16.265 1.00 93.12 68 GLU A CA 1
ATOM 500 C C . GLU A 1 68 ? -6.388 -6.102 -15.053 1.00 93.12 68 GLU A C 1
ATOM 502 O O . GLU A 1 68 ? -7.022 -6.811 -14.277 1.00 93.12 68 GLU A O 1
ATOM 507 N N . PHE A 1 69 ? -6.275 -4.779 -14.868 1.00 93.81 69 PHE A N 1
ATOM 508 C CA . PHE A 1 69 ? -6.786 -4.075 -13.687 1.00 93.81 69 PHE A CA 1
ATOM 509 C C . PHE A 1 69 ? -7.808 -2.999 -14.045 1.00 93.81 69 PHE A C 1
ATOM 511 O O . PHE A 1 69 ? -7.686 -2.302 -15.053 1.00 93.81 69 PHE A O 1
ATOM 518 N N . GLU A 1 70 ? -8.784 -2.809 -13.159 1.00 95.81 70 GLU A N 1
ATOM 519 C CA . GLU A 1 70 ? -9.747 -1.715 -13.251 1.00 95.81 70 GLU A CA 1
ATOM 520 C C . GLU A 1 70 ? -9.201 -0.431 -12.614 1.00 95.81 70 GLU A C 1
ATOM 522 O O . GLU A 1 70 ? -8.468 -0.450 -11.620 1.00 95.81 70 GLU A O 1
ATOM 527 N N . ARG A 1 71 ? -9.562 0.722 -13.188 1.00 95.50 71 ARG A N 1
ATOM 528 C CA . ARG A 1 71 ? -9.136 2.027 -12.674 1.00 95.50 71 ARG A CA 1
ATOM 529 C C . ARG A 1 71 ? -9.975 2.414 -11.456 1.00 95.50 71 ARG A C 1
ATOM 531 O O . ARG A 1 71 ? -11.189 2.563 -11.551 1.00 95.50 71 ARG A O 1
ATOM 538 N N . LYS A 1 72 ? -9.297 2.698 -10.344 1.00 94.44 72 LYS A N 1
ATOM 539 C CA . LYS A 1 72 ? -9.881 3.279 -9.131 1.00 94.44 72 LYS A CA 1
ATOM 540 C C . LYS A 1 72 ? -9.162 4.575 -8.772 1.00 94.44 72 LYS A C 1
ATOM 542 O O . LYS A 1 72 ? -7.936 4.619 -8.765 1.00 94.44 72 LYS A O 1
ATOM 547 N N . GLU A 1 73 ? -9.924 5.614 -8.447 1.00 94.94 73 GLU A N 1
ATOM 548 C CA . GLU A 1 73 ? -9.389 6.849 -7.869 1.00 94.94 73 GLU A CA 1
ATOM 549 C C . GLU A 1 73 ? -9.499 6.801 -6.343 1.00 94.94 73 GLU A C 1
ATOM 551 O O . GLU A 1 73 ? -10.552 6.461 -5.797 1.00 94.94 73 GLU A O 1
ATOM 556 N N . ALA A 1 74 ? -8.402 7.131 -5.662 1.00 94.00 74 ALA A N 1
ATOM 557 C CA . ALA A 1 74 ? -8.317 7.204 -4.209 1.00 94.00 74 ALA A CA 1
ATOM 558 C C . ALA A 1 74 ? -7.456 8.407 -3.812 1.00 94.00 74 ALA A C 1
ATOM 560 O O . ALA A 1 74 ? -6.422 8.667 -4.428 1.00 94.00 74 ALA A O 1
ATOM 561 N N . ARG A 1 75 ? -7.882 9.140 -2.779 1.00 96.31 75 ARG A N 1
ATOM 562 C CA . ARG A 1 75 ? -7.063 10.187 -2.160 1.00 96.31 75 ARG A CA 1
ATOM 563 C C . ARG A 1 75 ? -6.280 9.563 -1.013 1.00 96.31 75 ARG A C 1
ATOM 565 O O . ARG A 1 75 ? -6.880 8.948 -0.139 1.00 96.31 75 ARG A O 1
ATOM 572 N N . LEU A 1 76 ? -4.963 9.720 -1.043 1.00 96.38 76 LEU A N 1
ATOM 573 C CA . LEU A 1 76 ? -4.050 9.272 0.005 1.00 96.38 76 LEU A CA 1
ATOM 574 C C . LEU A 1 76 ? -3.446 10.492 0.693 1.00 96.38 76 LEU A C 1
ATOM 576 O O . LEU A 1 76 ? -3.296 11.549 0.076 1.00 96.38 76 LEU A O 1
ATOM 580 N N . ARG A 1 77 ? -3.102 10.343 1.970 1.00 96.50 77 ARG A N 1
ATOM 581 C CA . ARG A 1 77 ? -2.394 11.387 2.709 1.00 96.50 77 ARG A CA 1
ATOM 582 C C . ARG A 1 77 ? -0.948 11.510 2.213 1.00 96.50 77 ARG A C 1
ATOM 584 O O . ARG A 1 77 ? -0.379 10.550 1.692 1.00 96.50 77 ARG A O 1
ATOM 591 N N . GLN A 1 78 ? -0.341 12.682 2.398 1.00 97.94 78 GLN A N 1
ATOM 592 C CA . GLN A 1 78 ? 1.018 12.951 1.912 1.00 97.94 78 GLN A CA 1
ATOM 593 C C . GLN A 1 78 ? 2.061 12.001 2.523 1.00 97.94 78 GLN A C 1
ATOM 595 O O . GLN A 1 78 ? 2.907 11.478 1.804 1.00 97.94 78 GLN A O 1
ATOM 600 N N . ASP A 1 79 ? 1.945 11.702 3.820 1.00 97.81 79 ASP A N 1
ATOM 601 C CA . ASP A 1 79 ? 2.806 10.744 4.523 1.00 97.81 79 ASP A CA 1
ATOM 602 C C . ASP A 1 79 ? 2.734 9.339 3.906 1.00 97.81 79 ASP A C 1
ATOM 604 O O . ASP A 1 79 ? 3.751 8.657 3.782 1.00 97.81 79 ASP A O 1
ATOM 608 N N . GLN A 1 80 ? 1.544 8.915 3.465 1.00 97.19 80 GLN A N 1
ATOM 609 C CA . GLN A 1 80 ? 1.355 7.627 2.799 1.00 97.19 80 GLN A CA 1
ATOM 610 C C . GLN A 1 80 ? 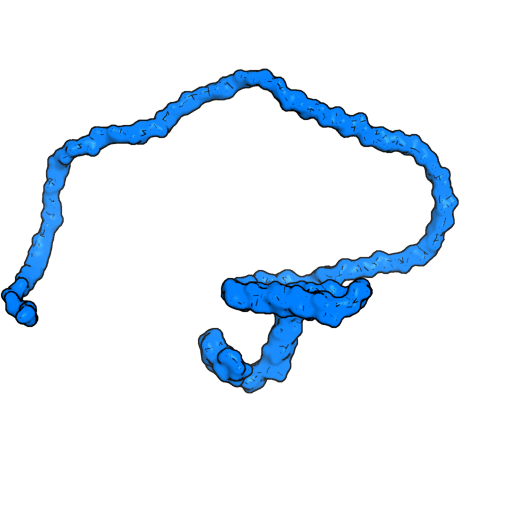2.021 7.605 1.419 1.00 97.19 80 GLN A C 1
ATOM 612 O O . GLN A 1 80 ? 2.660 6.613 1.073 1.00 97.19 80 GLN A O 1
ATOM 617 N N . LEU A 1 81 ? 1.899 8.686 0.641 1.00 98.00 81 LEU A N 1
ATOM 618 C CA . LEU A 1 81 ? 2.539 8.804 -0.675 1.00 98.00 81 LEU A CA 1
ATOM 619 C C . LEU A 1 81 ? 4.068 8.743 -0.557 1.00 98.00 81 LEU A C 1
ATOM 621 O O . LEU A 1 81 ? 4.712 7.960 -1.258 1.00 98.00 81 LEU A O 1
ATOM 625 N N . ASP A 1 82 ? 4.637 9.497 0.383 1.00 98.31 82 ASP A N 1
ATOM 626 C CA . ASP A 1 82 ? 6.082 9.524 0.621 1.00 98.31 82 ASP A CA 1
ATOM 627 C C . ASP A 1 82 ? 6.597 8.152 1.094 1.00 98.31 82 ASP A C 1
ATOM 629 O O . ASP A 1 82 ? 7.634 7.663 0.627 1.00 98.31 82 ASP A O 1
ATOM 633 N N . ALA A 1 83 ? 5.850 7.486 1.983 1.00 97.75 83 ALA A N 1
ATOM 634 C CA . ALA A 1 83 ? 6.182 6.149 2.466 1.00 97.75 83 ALA A CA 1
ATOM 635 C C . ALA A 1 83 ? 6.127 5.088 1.353 1.00 97.75 83 ALA A C 1
ATOM 637 O O . ALA A 1 83 ? 7.010 4.224 1.287 1.00 97.75 83 ALA A O 1
ATOM 638 N N . LEU A 1 84 ? 5.131 5.154 0.462 1.00 97.94 84 LEU A N 1
ATOM 639 C CA . LEU A 1 84 ? 5.001 4.241 -0.676 1.00 97.94 84 LEU A CA 1
ATOM 640 C C . LEU A 1 84 ? 6.165 4.396 -1.660 1.00 97.94 84 LEU A C 1
ATOM 642 O O . LEU A 1 84 ? 6.791 3.390 -2.008 1.00 97.94 84 LEU A O 1
ATOM 646 N N . ASP A 1 85 ? 6.525 5.626 -2.040 1.00 97.19 85 ASP A N 1
ATOM 647 C CA . ASP A 1 85 ? 7.652 5.864 -2.951 1.00 97.19 85 ASP A CA 1
ATOM 648 C C . ASP A 1 85 ? 8.980 5.412 -2.318 1.00 97.19 85 ASP A C 1
ATOM 650 O O . ASP A 1 85 ? 9.779 4.697 -2.941 1.00 97.19 85 ASP A O 1
ATOM 654 N N . ALA A 1 86 ? 9.207 5.735 -1.040 1.00 97.81 86 ALA A N 1
ATOM 655 C CA . ALA A 1 86 ? 10.389 5.285 -0.309 1.00 97.81 86 ALA A CA 1
ATOM 656 C C . ALA A 1 86 ? 10.487 3.749 -0.262 1.00 97.81 86 ALA A C 1
ATOM 658 O O . ALA A 1 86 ? 11.562 3.184 -0.520 1.00 97.81 86 ALA A O 1
ATOM 659 N N . LEU A 1 87 ? 9.372 3.062 0.008 1.00 97.75 87 LEU A N 1
ATOM 660 C CA . LEU A 1 87 ? 9.299 1.603 0.044 1.00 97.75 87 LEU A CA 1
ATOM 661 C C . LEU A 1 87 ? 9.531 0.991 -1.343 1.00 97.75 87 LEU A C 1
ATOM 663 O O . LEU A 1 87 ? 10.352 0.080 -1.481 1.00 97.75 87 LEU A O 1
ATOM 667 N N . ALA A 1 88 ? 8.895 1.524 -2.387 1.00 95.75 88 ALA A N 1
ATOM 668 C CA . ALA A 1 88 ? 9.090 1.067 -3.757 1.00 95.75 88 ALA A CA 1
ATOM 669 C C . ALA A 1 88 ? 10.559 1.211 -4.182 1.00 95.75 88 ALA A C 1
ATOM 671 O O . ALA A 1 88 ? 11.143 0.287 -4.756 1.00 95.75 88 ALA A O 1
ATOM 672 N N . ARG A 1 89 ? 11.205 2.344 -3.871 1.00 95.06 89 ARG A N 1
ATOM 673 C CA . ARG A 1 89 ? 12.641 2.555 -4.125 1.00 95.06 89 ARG A CA 1
ATOM 674 C C . ARG A 1 89 ? 13.513 1.580 -3.336 1.00 95.06 89 ARG A C 1
ATOM 676 O O . ARG A 1 89 ? 14.451 1.030 -3.909 1.00 95.06 89 ARG A O 1
ATOM 683 N N . LYS A 1 90 ? 13.206 1.330 -2.059 1.00 95.81 90 LYS A N 1
ATOM 684 C CA . LYS A 1 90 ? 13.921 0.345 -1.228 1.00 95.81 90 LYS A CA 1
ATOM 685 C C . LYS A 1 90 ? 13.855 -1.053 -1.844 1.00 95.81 90 LYS A C 1
ATOM 687 O O . LYS A 1 90 ? 14.896 -1.685 -2.003 1.00 95.81 90 LYS A O 1
ATOM 692 N N . ILE A 1 91 ? 12.667 -1.499 -2.251 1.00 94.81 91 ILE A N 1
ATOM 693 C CA . ILE A 1 91 ? 12.472 -2.812 -2.879 1.00 94.81 91 ILE A CA 1
ATOM 694 C C . ILE A 1 91 ? 13.208 -2.890 -4.222 1.00 94.81 91 ILE A C 1
ATOM 696 O O . ILE A 1 91 ? 13.887 -3.879 -4.483 1.00 94.81 91 ILE A O 1
ATOM 700 N N . LYS A 1 92 ? 13.140 -1.841 -5.054 1.00 92.62 92 LYS A N 1
ATOM 701 C CA . LYS A 1 92 ? 13.875 -1.780 -6.330 1.00 92.62 92 LYS A CA 1
ATOM 702 C C . LYS A 1 92 ? 15.389 -1.905 -6.135 1.00 92.62 92 LYS A C 1
ATOM 704 O O . LYS A 1 92 ? 16.018 -2.649 -6.874 1.00 92.62 92 LYS A O 1
ATOM 709 N N . ARG A 1 93 ? 15.966 -1.230 -5.132 1.00 92.75 93 ARG A N 1
ATOM 710 C CA . ARG A 1 93 ? 17.410 -1.304 -4.824 1.00 92.75 93 ARG A CA 1
ATOM 711 C C . ARG A 1 93 ? 17.850 -2.664 -4.285 1.00 92.75 93 ARG A C 1
ATOM 713 O O . ARG A 1 93 ? 18.977 -3.068 -4.529 1.00 92.75 93 ARG A O 1
ATOM 720 N N . ALA A 1 94 ? 16.983 -3.353 -3.545 1.00 91.69 94 ALA A N 1
ATOM 721 C CA . ALA A 1 94 ? 17.285 -4.673 -2.992 1.00 91.69 94 ALA A CA 1
ATOM 722 C C . ALA A 1 94 ? 17.247 -5.797 -4.047 1.00 91.69 94 ALA A C 1
ATOM 724 O O . ALA A 1 94 ? 17.687 -6.914 -3.780 1.00 91.69 94 ALA A O 1
ATOM 725 N N . ARG A 1 95 ? 16.699 -5.529 -5.238 1.00 88.81 95 ARG A N 1
ATOM 726 C CA . ARG A 1 95 ? 16.564 -6.511 -6.317 1.00 88.81 95 ARG A CA 1
ATOM 727 C C . ARG A 1 95 ? 17.785 -6.519 -7.227 1.00 88.81 95 ARG A C 1
ATOM 729 O O . ARG A 1 95 ? 18.412 -5.491 -7.463 1.00 88.81 95 ARG A O 1
ATOM 736 N N . LYS A 1 96 ? 18.078 -7.692 -7.796 1.00 86.88 96 LYS A N 1
ATOM 737 C CA . LYS A 1 96 ? 19.083 -7.822 -8.857 1.00 86.88 96 LYS A CA 1
ATOM 738 C C . LYS A 1 96 ? 18.640 -7.026 -10.099 1.00 86.88 96 LYS A C 1
ATOM 740 O O . LYS A 1 96 ? 17.447 -7.039 -10.419 1.00 86.88 96 LYS A O 1
ATOM 745 N N . PRO A 1 97 ? 19.567 -6.370 -10.819 1.00 80.56 97 PRO A N 1
ATOM 746 C CA . PRO A 1 97 ? 19.256 -5.726 -12.092 1.00 80.56 97 PRO A CA 1
ATOM 747 C C . PRO A 1 97 ? 18.581 -6.704 -13.066 1.00 80.56 97 PRO A C 1
ATOM 749 O O . PRO A 1 97 ? 19.001 -7.853 -13.177 1.00 80.56 97 PRO A O 1
ATOM 752 N N . GLY A 1 98 ? 17.515 -6.260 -13.738 1.00 78.44 98 GLY A N 1
ATOM 753 C CA . GLY A 1 98 ? 16.760 -7.076 -14.700 1.00 78.44 98 GLY A CA 1
ATOM 754 C C . GLY A 1 98 ? 15.824 -8.130 -14.090 1.00 78.44 98 GLY A C 1
ATOM 755 O O . GLY A 1 98 ? 15.215 -8.898 -14.830 1.00 78.44 98 GLY A O 1
ATOM 756 N N . ALA A 1 99 ? 15.680 -8.188 -12.762 1.00 76.69 99 ALA A N 1
ATOM 757 C CA . ALA A 1 99 ? 14.844 -9.196 -12.118 1.00 76.69 99 ALA A CA 1
ATOM 758 C C . ALA A 1 99 ? 13.360 -8.785 -12.040 1.00 76.69 99 ALA A C 1
ATOM 760 O O . ALA A 1 99 ? 12.968 -7.964 -11.206 1.00 76.69 99 ALA A O 1
ATOM 761 N N . GLY A 1 100 ? 12.532 -9.460 -12.842 1.00 83.12 100 GLY A N 1
ATOM 762 C CA . GLY A 1 100 ? 11.084 -9.570 -12.654 1.00 83.12 100 GLY A CA 1
ATOM 763 C C . GLY A 1 100 ? 10.262 -8.316 -12.966 1.00 83.12 100 GLY A C 1
ATOM 764 O O . GLY A 1 100 ? 10.693 -7.396 -13.657 1.00 83.12 100 GLY A O 1
ATOM 765 N N . GLU A 1 101 ? 9.026 -8.309 -12.462 1.00 86.06 101 GLU A N 1
ATOM 766 C CA . GLU A 1 101 ? 8.062 -7.228 -12.669 1.00 86.06 101 GLU A CA 1
ATOM 767 C C . GLU A 1 101 ? 8.490 -5.919 -11.984 1.00 86.06 101 GLU A C 1
ATOM 769 O O . GLU A 1 101 ? 8.948 -5.902 -10.832 1.00 86.06 101 GLU A O 1
ATOM 774 N N . ARG A 1 102 ? 8.246 -4.797 -12.675 1.00 87.81 102 ARG A N 1
ATOM 775 C CA . ARG A 1 102 ? 8.376 -3.449 -12.117 1.00 87.81 102 ARG A CA 1
ATOM 776 C C . ARG A 1 102 ? 7.416 -3.253 -10.942 1.00 87.81 10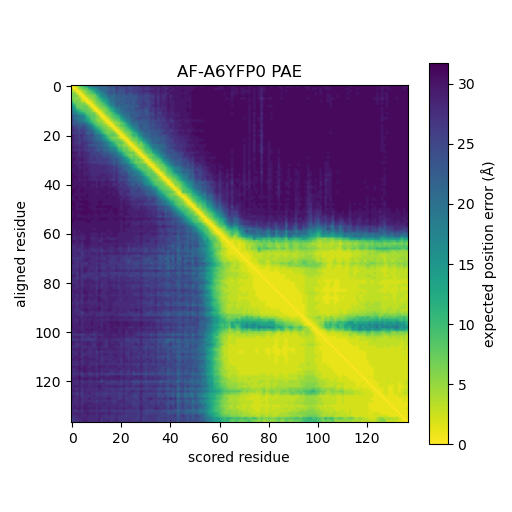2 ARG A C 1
ATOM 778 O O . ARG A 1 102 ? 6.207 -3.200 -11.128 1.00 87.81 102 ARG A O 1
ATOM 785 N N . ILE A 1 103 ? 7.974 -3.024 -9.754 1.00 91.94 103 ILE A N 1
ATOM 786 C CA . ILE A 1 103 ? 7.199 -2.600 -8.584 1.00 91.94 103 ILE A CA 1
ATOM 787 C C . ILE A 1 103 ? 7.031 -1.084 -8.565 1.00 91.94 103 ILE A C 1
ATOM 789 O O . ILE A 1 103 ? 7.990 -0.319 -8.703 1.00 91.94 103 ILE A O 1
ATOM 793 N N . THR A 1 104 ? 5.783 -0.685 -8.357 1.00 94.38 104 THR A N 1
ATOM 794 C CA . THR A 1 104 ? 5.298 0.691 -8.233 1.00 94.38 104 THR A CA 1
ATOM 795 C C . THR A 1 104 ? 4.361 0.800 -7.037 1.00 94.38 104 THR A C 1
ATOM 797 O O . THR A 1 104 ? 3.940 -0.219 -6.486 1.00 94.38 104 THR A O 1
ATOM 800 N N . ASP A 1 105 ? 3.964 2.021 -6.703 1.00 96.31 105 ASP A N 1
ATOM 801 C CA . ASP A 1 105 ? 2.994 2.316 -5.648 1.00 96.31 105 ASP A CA 1
ATOM 802 C C . ASP A 1 105 ? 1.685 1.553 -5.877 1.00 96.31 105 ASP A C 1
ATOM 804 O O . ASP A 1 105 ? 1.196 0.903 -4.965 1.00 96.31 105 ASP A O 1
ATOM 808 N N . ASN A 1 106 ? 1.197 1.468 -7.122 1.00 95.56 106 ASN A N 1
ATOM 809 C CA . ASN A 1 106 ? 0.018 0.658 -7.467 1.00 95.56 106 ASN A CA 1
ATOM 810 C C . ASN A 1 106 ? 0.182 -0.832 -7.131 1.00 95.56 106 ASN A C 1
ATOM 812 O O . ASN A 1 106 ? -0.798 -1.527 -6.891 1.00 95.56 106 ASN A O 1
ATOM 816 N N . THR A 1 107 ? 1.403 -1.364 -7.147 1.00 95.50 107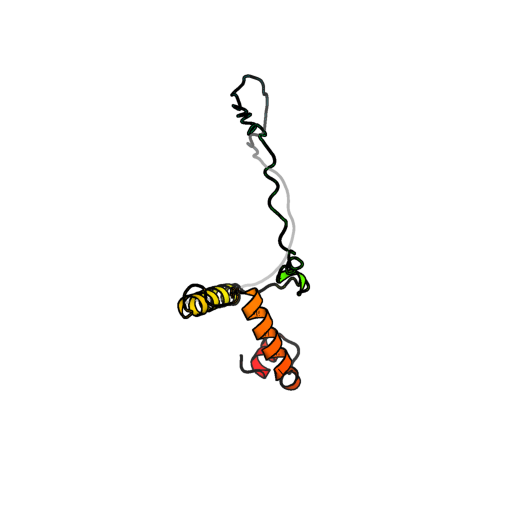 THR A N 1
ATOM 817 C CA . THR A 1 107 ? 1.651 -2.753 -6.727 1.00 95.50 107 THR A CA 1
ATOM 818 C C . THR A 1 107 ? 1.570 -2.884 -5.215 1.00 95.50 107 THR A C 1
ATOM 820 O O . THR A 1 107 ? 0.962 -3.825 -4.722 1.00 95.50 107 THR A O 1
ATOM 823 N N . LEU A 1 108 ? 2.123 -1.917 -4.484 1.00 97.06 108 LEU A N 1
ATOM 824 C CA . LEU A 1 108 ? 2.064 -1.887 -3.025 1.00 97.06 108 LEU A CA 1
ATOM 825 C C . LEU A 1 108 ? 0.639 -1.639 -2.513 1.00 97.06 108 LEU A C 1
ATOM 827 O O . LEU A 1 108 ? 0.233 -2.284 -1.556 1.00 97.06 108 LEU A O 1
ATOM 831 N N . ILE A 1 109 ? -0.134 -0.778 -3.181 1.00 97.12 109 ILE A N 1
ATOM 832 C CA . ILE A 1 109 ? -1.547 -0.525 -2.868 1.00 97.12 109 ILE A CA 1
ATOM 833 C C . ILE A 1 109 ? -2.370 -1.798 -3.072 1.00 97.12 109 ILE A C 1
ATOM 835 O O . ILE A 1 109 ? -3.143 -2.147 -2.190 1.00 97.12 109 ILE A O 1
ATOM 839 N N . ARG A 1 110 ? -2.173 -2.528 -4.181 1.00 96.38 110 ARG A N 1
ATOM 840 C CA . ARG A 1 110 ? -2.845 -3.823 -4.403 1.00 96.38 110 ARG A CA 1
ATOM 841 C C . ARG A 1 110 ? -2.550 -4.811 -3.269 1.00 96.38 110 ARG A C 1
ATOM 843 O O . ARG A 1 110 ? -3.480 -5.328 -2.671 1.00 96.38 110 ARG A O 1
ATOM 850 N N . VAL A 1 111 ? -1.278 -4.969 -2.892 1.00 97.50 111 VAL A N 1
ATOM 851 C CA . VAL A 1 111 ? -0.884 -5.833 -1.761 1.00 97.50 111 VAL A CA 1
ATOM 852 C C . VAL A 1 111 ? -1.485 -5.354 -0.435 1.00 97.50 111 VAL A C 1
ATOM 854 O O . VAL A 1 111 ? -1.924 -6.170 0.366 1.00 97.50 111 VAL A O 1
ATOM 857 N N . ALA A 1 112 ? -1.523 -4.044 -0.181 1.00 96.62 112 ALA A N 1
ATOM 858 C CA . ALA A 1 112 ? -2.130 -3.496 1.030 1.00 96.62 112 ALA A CA 1
ATOM 859 C C . ALA A 1 112 ? -3.642 -3.768 1.091 1.00 96.62 112 ALA A C 1
ATOM 861 O O . ALA A 1 112 ? -4.155 -4.086 2.161 1.00 96.62 112 ALA A O 1
ATOM 862 N N . VAL A 1 113 ? -4.341 -3.689 -0.046 1.00 97.00 113 VAL A N 1
ATOM 863 C CA . VAL A 1 113 ? -5.759 -4.059 -0.153 1.00 97.00 113 VAL A CA 1
ATOM 864 C C . VAL A 1 113 ? -5.949 -5.548 0.130 1.00 97.00 113 VAL A C 1
ATOM 866 O O . VAL A 1 113 ? -6.809 -5.887 0.934 1.00 97.00 113 VAL A O 1
ATOM 869 N N . ASP A 1 114 ? -5.120 -6.424 -0.441 1.00 98.12 114 ASP A N 1
ATOM 870 C CA . ASP A 1 114 ? -5.190 -7.865 -0.163 1.00 98.12 114 ASP A CA 1
ATOM 871 C C . ASP A 1 114 ? -4.978 -8.164 1.331 1.00 98.12 114 ASP A C 1
ATOM 873 O O . ASP A 1 114 ? -5.708 -8.959 1.921 1.00 98.12 114 ASP A O 1
ATOM 877 N N . LEU A 1 115 ? -4.017 -7.486 1.972 1.00 97.25 115 LEU A N 1
ATOM 878 C CA . LEU A 1 115 ? -3.767 -7.607 3.413 1.00 97.25 115 LEU A CA 1
ATOM 879 C C . LEU A 1 115 ? -4.945 -7.111 4.259 1.00 97.25 115 LEU A C 1
ATOM 881 O O . LEU A 1 115 ? -5.250 -7.724 5.280 1.00 97.25 115 LEU A O 1
ATOM 885 N N . LEU A 1 116 ? -5.598 -6.020 3.849 1.00 96.69 116 LEU A N 1
ATOM 886 C CA . LEU A 1 116 ? -6.782 -5.492 4.526 1.00 96.69 116 LEU A CA 1
ATOM 887 C C . LEU A 1 116 ? -7.960 -6.467 4.412 1.00 96.69 116 LEU A C 1
ATOM 889 O O . LEU A 1 116 ? -8.598 -6.772 5.413 1.00 96.69 116 LEU A O 1
ATOM 893 N N . LEU A 1 117 ? -8.217 -6.993 3.211 1.00 97.56 117 LEU A N 1
ATOM 894 C CA . LEU A 1 117 ? -9.296 -7.954 2.966 1.00 97.56 117 LEU A CA 1
ATOM 895 C C . LEU A 1 117 ? -9.060 -9.282 3.696 1.00 97.56 117 LEU A C 1
ATOM 897 O O . LEU A 1 117 ? -10.006 -9.883 4.194 1.00 97.56 117 LEU A O 1
ATOM 901 N N . ALA A 1 118 ? -7.803 -9.712 3.831 1.00 97.25 118 ALA A N 1
ATOM 902 C CA . ALA A 1 118 ? -7.449 -10.892 4.618 1.00 97.25 118 ALA A CA 1
ATOM 903 C C . ALA A 1 118 ? -7.753 -10.741 6.122 1.00 97.25 118 ALA A C 1
ATOM 905 O O . ALA A 1 118 ? -7.869 -11.748 6.813 1.00 97.25 118 ALA A O 1
ATOM 906 N N . ARG A 1 119 ? -7.880 -9.505 6.624 1.00 96.75 119 ARG A N 1
ATOM 907 C CA . ARG A 1 119 ? -8.207 -9.179 8.023 1.00 96.75 119 ARG A CA 1
ATOM 908 C C . ARG A 1 119 ? -9.565 -8.496 8.165 1.00 96.75 119 ARG A C 1
ATOM 910 O O . ARG A 1 119 ? -9.811 -7.805 9.146 1.00 96.75 119 ARG A O 1
ATOM 917 N N . GLN A 1 120 ? -10.452 -8.661 7.186 1.00 96.62 120 GLN A N 1
ATOM 918 C CA . GLN A 1 120 ? -11.744 -7.970 7.177 1.00 96.62 120 GLN A CA 1
ATOM 919 C C . GLN A 1 120 ? -12.602 -8.272 8.415 1.00 96.62 120 GLN A C 1
ATOM 921 O O . GLN A 1 120 ? -13.333 -7.399 8.868 1.00 96.62 120 GLN A O 1
ATOM 926 N N . ASP A 1 121 ? -12.472 -9.472 8.988 1.00 97.19 121 ASP A N 1
ATOM 927 C CA . ASP A 1 121 ? -13.222 -9.887 10.179 1.00 97.19 121 ASP A CA 1
ATOM 928 C C . ASP A 1 121 ? -12.735 -9.182 11.460 1.00 97.19 121 ASP A C 1
ATOM 930 O O . ASP A 1 121 ? -13.444 -9.155 12.464 1.00 97.19 121 ASP A O 1
ATOM 934 N N . GLU A 1 122 ? -11.534 -8.594 11.429 1.00 96.81 122 GLU A N 1
ATOM 935 C CA . GLU A 1 122 ? -10.967 -7.792 12.519 1.00 96.81 122 GLU A CA 1
ATOM 936 C C . GLU A 1 122 ? -11.416 -6.321 12.443 1.00 96.81 122 GLU A C 1
ATOM 938 O O . GLU A 1 122 ? -11.270 -5.587 13.420 1.00 96.81 122 GLU A O 1
ATOM 943 N N . LEU A 1 123 ? -11.967 -5.873 11.304 1.00 96.44 123 LEU A N 1
ATOM 944 C CA . LEU A 1 123 ? -12.358 -4.479 11.105 1.00 96.44 123 LEU A CA 1
ATOM 945 C C . LEU A 1 123 ? -13.588 -4.126 11.941 1.00 96.44 123 LEU A C 1
ATOM 947 O O . LEU A 1 123 ? -14.701 -4.588 11.688 1.00 96.44 123 LEU A O 1
ATOM 951 N N . MET A 1 124 ? -13.389 -3.238 12.913 1.00 96.50 124 MET A N 1
ATOM 952 C CA . MET A 1 124 ? -14.438 -2.765 13.811 1.00 96.50 124 MET A CA 1
ATOM 953 C C . MET A 1 124 ? -14.434 -1.240 13.901 1.00 96.50 124 MET A C 1
ATOM 955 O O . MET A 1 124 ? -13.384 -0.621 14.048 1.00 96.50 124 MET A O 1
ATOM 959 N N . GLY A 1 125 ? -15.624 -0.641 13.860 1.00 97.00 125 GLY A N 1
ATOM 960 C CA . GLY A 1 125 ? -15.810 0.803 13.989 1.00 97.00 125 GLY A CA 1
ATOM 961 C C . GLY A 1 125 ? -16.512 1.443 12.797 1.00 97.00 125 GLY A C 1
ATOM 962 O O . GLY A 1 125 ? -16.942 0.780 11.856 1.00 97.00 125 GLY A O 1
ATOM 963 N N . SER A 1 126 ? -16.653 2.759 12.874 1.00 97.06 126 SER A N 1
ATOM 964 C CA . SER A 1 126 ? -17.383 3.609 11.929 1.00 97.06 126 SER A CA 1
ATOM 965 C C . SER A 1 126 ? -16.550 4.771 11.381 1.00 97.06 126 SER A C 1
ATOM 967 O O . SER A 1 126 ? -16.973 5.442 10.439 1.00 97.06 126 SER A O 1
ATOM 969 N N . THR A 1 127 ? -15.363 5.004 11.944 1.00 97.81 127 THR A N 1
ATOM 970 C CA . THR A 1 127 ? -14.418 6.039 11.505 1.00 97.81 127 THR A CA 1
ATOM 971 C C . THR A 1 127 ? -13.115 5.422 10.995 1.00 97.81 127 THR A C 1
ATOM 973 O O . THR A 1 127 ? -12.786 4.287 11.331 1.00 97.81 127 THR A O 1
ATOM 976 N N . GLU A 1 128 ? -12.349 6.167 10.189 1.00 95.19 128 GLU A N 1
ATOM 977 C CA . GLU A 1 128 ? -11.030 5.710 9.716 1.00 95.19 128 GLU A CA 1
ATOM 978 C C . GLU A 1 128 ? -10.106 5.355 10.890 1.00 95.19 128 GLU A C 1
ATOM 980 O O . GLU A 1 128 ? -9.458 4.312 10.858 1.00 95.19 128 GLU A O 1
ATOM 985 N N . ASP A 1 129 ? -10.081 6.179 11.941 1.00 96.75 129 ASP A N 1
ATOM 986 C CA . ASP A 1 129 ? -9.213 5.967 13.104 1.00 96.75 129 ASP A CA 1
ATOM 987 C C . ASP A 1 129 ? -9.614 4.727 13.915 1.00 96.75 129 ASP A C 1
ATOM 989 O O . ASP A 1 129 ? -8.747 3.968 14.357 1.00 96.75 129 ASP A O 1
ATOM 993 N N . GLU A 1 130 ? -10.918 4.468 14.070 1.00 97.75 130 GLU A N 1
ATOM 994 C CA . GLU A 1 130 ? -11.415 3.239 14.703 1.00 97.75 130 GLU A CA 1
ATOM 995 C C . GLU A 1 130 ? -11.036 2.003 13.879 1.00 97.75 130 GLU A C 1
ATOM 997 O O . GLU A 1 130 ? -10.475 1.051 14.424 1.00 97.75 130 GLU A O 1
ATOM 1002 N N . LEU A 1 131 ? -11.249 2.048 12.556 1.00 97.12 131 LEU A N 1
ATOM 1003 C CA . LEU A 1 131 ? -10.883 0.954 11.655 1.00 97.12 131 LEU A CA 1
ATOM 1004 C C . LEU A 1 131 ? -9.377 0.681 11.701 1.00 97.12 131 LEU A C 1
ATOM 1006 O O . LEU A 1 131 ? -8.969 -0.474 11.800 1.00 97.12 131 LEU A O 1
ATOM 1010 N N . ARG A 1 132 ? -8.537 1.721 11.699 1.00 94.94 132 ARG A N 1
ATOM 1011 C CA . ARG A 1 132 ? -7.082 1.575 11.843 1.00 94.94 132 ARG A CA 1
ATOM 1012 C C . ARG A 1 132 ? -6.695 0.937 13.170 1.00 94.94 132 ARG A C 1
ATOM 1014 O O . ARG A 1 132 ? -5.937 -0.030 13.175 1.00 94.94 132 ARG A O 1
ATOM 1021 N N . THR A 1 133 ? -7.274 1.420 14.267 1.00 96.75 133 THR A N 1
ATOM 1022 C CA . THR A 1 133 ? -7.017 0.878 15.605 1.00 96.75 133 THR A CA 1
ATOM 1023 C C . THR A 1 133 ? -7.400 -0.602 15.681 1.00 96.75 133 THR A C 1
ATOM 1025 O O . THR A 1 133 ? -6.655 -1.394 16.257 1.00 96.75 133 THR A O 1
ATOM 1028 N N . SER A 1 134 ? -8.511 -1.000 15.047 1.00 96.38 134 SER A N 1
ATOM 1029 C CA . SER A 1 134 ? -8.987 -2.392 15.050 1.00 96.38 134 SER A CA 1
ATOM 1030 C C . SER A 1 134 ? -8.004 -3.383 14.410 1.00 96.38 134 SER A C 1
ATOM 1032 O O . SER A 1 134 ? -7.885 -4.510 14.880 1.00 96.38 134 SER A O 1
ATOM 1034 N N . VAL A 1 135 ? -7.204 -2.936 13.432 1.00 95.12 135 VAL A N 1
ATOM 1035 C CA . VAL A 1 135 ? -6.137 -3.733 12.793 1.00 95.12 135 VAL A CA 1
ATOM 1036 C C . VAL A 1 135 ? -4.728 -3.363 13.276 1.00 95.12 135 VAL A C 1
ATOM 1038 O O . VAL A 1 135 ? -3.733 -3.710 12.634 1.00 95.12 135 VAL A O 1
ATOM 1041 N N . SER A 1 136 ? -4.630 -2.696 14.432 1.00 92.56 136 SER A N 1
ATOM 1042 C CA . SER A 1 136 ? -3.371 -2.299 15.083 1.00 92.56 136 SER A CA 1
ATOM 1043 C C . SER A 1 136 ? -2.484 -1.338 14.260 1.00 92.56 136 SER A C 1
ATOM 1045 O O . SER A 1 136 ? -1.260 -1.501 14.234 1.00 92.56 136 SER A O 1
ATOM 1047 N N . LEU A 1 137 ? -3.088 -0.350 13.582 1.00 89.31 137 LEU A N 1
ATOM 1048 C CA . LEU A 1 137 ? -2.433 0.695 12.762 1.00 89.31 137 LEU A CA 1
ATOM 1049 C C . LEU A 1 137 ? -2.607 2.126 13.292 1.00 89.31 137 LEU A C 1
ATOM 1051 O O . LEU A 1 137 ? -3.502 2.356 14.125 1.00 89.31 137 LEU A O 1
#

Organism: NCBI:txid447032